Protein AF-A0A7R9PII0-F1 (afdb_monomer_lite)

Organism: Timema genevievae (NCBI:txid629358)

Foldseek 3Di:
DDDDDDPPPPDPPDPDDPVPDPDDPDPDDDAAADPDDADDPRQCRHDLSVLLVVQQVPAPDPDDLADEAEAEDLEDAQQAQDCCSDPVVPNQLSNQHHHPDDSVPGDGHHYAYEYDDLVNQCPDPCHVVVNVSRDDDPVRCVSHVVCVVRYD

Sequence (152 aa):
MEDGNHFGKIPLIRADRDSNIDLPVIGSLAFCEIPSTHRGPEFEKWGHRRLASLLKKHVTAPVDSSWNILAQCSSIGSLGPEPEAWMCGELRSSMAQRAGASIALQSLPHFKVIYPSFRNVASSIDGLLGGGCLPYSMKTHTKQPWFTKYLQ

InterPro domains:
  IPR010347 Tyrosyl-DNA phosphodiesterase I [PF06087] (34-148)
  IPR010347 Tyrosyl-DNA phosphodiesterase I [PTHR12415] (34-152)

pLDDT: mean 79.74, std 20.03, range [31.12, 97.44]

Radius of gyration: 20.1 Å; chains: 1; bounding box: 43×43×64 Å

Structure (mmCIF, N/CA/C/O backbone):
data_AF-A0A7R9PII0-F1
#
_entry.id   AF-A0A7R9PII0-F1
#
loop_
_atom_site.group_PDB
_atom_site.id
_atom_site.type_symbol
_atom_site.label_atom_id
_atom_site.label_alt_id
_atom_site.label_comp_id
_atom_site.label_asym_id
_atom_site.label_entity_id
_atom_site.label_seq_id
_atom_site.pdbx_PDB_ins_code
_atom_site.Cartn_x
_atom_site.Cartn_y
_atom_site.Cartn_z
_atom_site.occupancy
_atom_site.B_iso_or_equiv
_atom_site.auth_seq_id
_atom_site.auth_comp_id
_atom_site.auth_asym_id
_atom_site.auth_atom_id
_atom_site.pdbx_PDB_model_num
ATOM 1 N N . MET A 1 1 ? -23.010 13.955 -45.130 1.00 39.25 1 MET A N 1
ATOM 2 C CA . MET A 1 1 ? -21.603 14.052 -44.692 1.00 39.25 1 MET A CA 1
ATOM 3 C C . MET A 1 1 ? -21.646 14.554 -43.260 1.00 39.25 1 MET A C 1
ATOM 5 O O . MET A 1 1 ? -21.479 15.734 -43.005 1.00 39.25 1 MET A O 1
ATOM 9 N N . GLU A 1 2 ? -22.033 13.638 -42.384 1.00 33.25 2 GLU A N 1
ATOM 10 C CA . GLU A 1 2 ? -21.871 13.649 -40.923 1.00 33.25 2 GLU A CA 1
ATOM 11 C C . GLU A 1 2 ? -20.482 13.023 -40.668 1.00 33.25 2 GLU A C 1
ATOM 13 O O . GLU A 1 2 ? -20.046 12.210 -41.483 1.00 33.25 2 GLU A O 1
ATOM 18 N N . ASP A 1 3 ? -19.662 13.315 -39.668 1.00 35.22 3 ASP A N 1
ATOM 19 C CA . ASP A 1 3 ? -19.731 14.107 -38.444 1.00 35.22 3 ASP A CA 1
ATOM 20 C C . ASP A 1 3 ? -18.281 14.363 -37.995 1.00 35.22 3 ASP A C 1
ATOM 22 O O . ASP A 1 3 ? -17.363 13.648 -38.403 1.00 35.22 3 ASP A O 1
ATOM 26 N N . GLY A 1 4 ? -18.081 15.298 -37.063 1.00 33.81 4 GLY A N 1
ATOM 27 C CA . GLY A 1 4 ? -17.032 15.106 -36.058 1.00 33.81 4 GLY A CA 1
ATOM 28 C C . GLY A 1 4 ? -16.142 16.306 -35.777 1.00 33.81 4 GLY A C 1
ATOM 29 O O . GLY A 1 4 ? -15.047 16.409 -36.317 1.00 33.81 4 GLY A O 1
ATOM 30 N N . ASN A 1 5 ? -16.551 17.138 -34.816 1.00 36.62 5 ASN A N 1
ATOM 31 C CA . ASN A 1 5 ? -15.655 17.481 -33.710 1.00 36.62 5 ASN A CA 1
ATOM 32 C C . ASN A 1 5 ? -16.452 18.061 -32.531 1.00 36.62 5 ASN A C 1
ATOM 34 O O . ASN A 1 5 ? -16.685 19.265 -32.446 1.00 36.62 5 ASN A O 1
ATOM 38 N N . HIS A 1 6 ? -16.879 17.200 -31.609 1.00 40.19 6 HIS A N 1
ATOM 39 C CA . HIS A 1 6 ? -17.396 17.625 -30.309 1.00 40.19 6 HIS A CA 1
ATOM 40 C C . HIS A 1 6 ? -16.635 16.896 -29.202 1.00 40.19 6 HIS A C 1
ATOM 42 O O . HIS A 1 6 ? -17.180 16.074 -28.472 1.00 40.19 6 HIS A O 1
ATOM 48 N N . PHE A 1 7 ? -15.339 17.194 -29.072 1.00 40.44 7 PHE A N 1
ATOM 49 C CA . PHE A 1 7 ? -14.635 16.928 -27.821 1.00 40.44 7 PHE A CA 1
ATOM 50 C C . PHE A 1 7 ? -15.112 17.952 -26.791 1.00 40.44 7 PHE A C 1
ATOM 52 O O . PHE A 1 7 ? -14.549 19.038 -26.636 1.00 40.44 7 PHE A O 1
ATOM 59 N N . GLY A 1 8 ? -16.20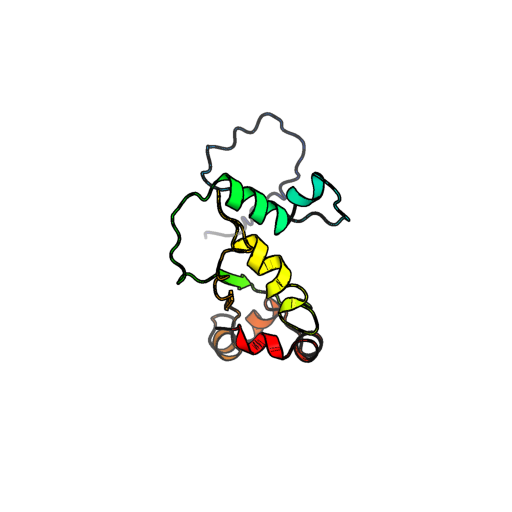9 17.602 -26.118 1.00 34.97 8 GLY A N 1
ATOM 60 C CA . GLY A 1 8 ? -16.655 18.273 -24.909 1.00 34.97 8 GLY A CA 1
ATOM 61 C C . GLY A 1 8 ? -15.503 18.303 -23.910 1.00 34.97 8 GLY A C 1
ATOM 62 O O . GLY A 1 8 ? -14.960 17.267 -23.528 1.00 34.97 8 GLY A O 1
ATOM 63 N N . LYS A 1 9 ? -15.092 19.510 -23.520 1.00 36.59 9 LYS A N 1
ATOM 64 C CA . LYS A 1 9 ? -14.132 19.724 -22.438 1.00 36.59 9 LYS A CA 1
ATOM 65 C C . LYS A 1 9 ? -14.705 19.073 -21.180 1.00 36.59 9 LYS A C 1
ATOM 67 O O . LYS A 1 9 ? -15.752 19.501 -20.704 1.00 36.59 9 LYS A O 1
ATOM 72 N N . ILE A 1 10 ? -14.027 18.060 -20.644 1.00 36.16 10 ILE A N 1
ATOM 73 C CA . ILE A 1 10 ? -14.321 17.542 -19.305 1.00 36.16 10 ILE A CA 1
ATOM 74 C C . ILE A 1 10 ? -14.100 18.715 -18.338 1.00 36.16 10 ILE A C 1
ATOM 76 O O . ILE A 1 10 ? -12.982 19.242 -18.296 1.00 36.16 10 ILE A O 1
ATOM 80 N N . PRO A 1 11 ? -15.119 19.183 -17.597 1.00 33.41 11 PRO A N 1
ATOM 81 C CA . PRO A 1 11 ? -14.918 20.251 -16.637 1.00 33.41 11 PRO A CA 1
ATOM 82 C C . PRO A 1 11 ? -14.002 19.726 -15.535 1.00 33.41 11 PRO A C 1
ATOM 84 O O . PRO A 1 11 ? -14.321 18.758 -14.844 1.00 33.41 11 PRO A O 1
ATOM 87 N N . LEU A 1 12 ? -12.849 20.368 -15.371 1.00 31.12 12 LEU A N 1
ATOM 88 C CA . LEU A 1 12 ? -12.061 20.246 -14.155 1.00 31.12 12 LEU A CA 1
ATOM 89 C C . LEU A 1 12 ? -12.960 20.766 -13.025 1.00 31.12 12 LEU A C 1
ATOM 91 O O . LEU A 1 12 ? -13.260 21.960 -13.002 1.00 31.12 12 LEU A O 1
ATOM 95 N N . ILE A 1 13 ? -13.439 19.889 -12.138 1.00 40.84 13 ILE A N 1
ATOM 96 C CA . ILE A 1 13 ? -14.221 20.310 -10.970 1.00 40.84 13 ILE A CA 1
ATOM 97 C C . ILE A 1 13 ? -13.270 21.100 -10.071 1.00 40.84 13 ILE A C 1
ATOM 99 O O . ILE A 1 13 ? -12.521 20.551 -9.263 1.00 40.84 13 ILE A O 1
ATOM 103 N N . ARG A 1 14 ? -13.260 22.416 -10.268 1.00 31.50 14 ARG A N 1
ATOM 104 C CA . ARG A 1 14 ? -12.726 23.372 -9.314 1.00 31.50 14 ARG A CA 1
ATOM 105 C C . ARG A 1 14 ? -13.708 23.346 -8.150 1.00 31.50 14 ARG A C 1
ATOM 107 O O . ARG A 1 14 ? -14.880 23.652 -8.338 1.00 31.50 14 ARG A O 1
ATOM 114 N N . ALA A 1 15 ? -13.251 22.934 -6.973 1.00 41.16 15 ALA A N 1
ATOM 115 C CA . ALA A 1 15 ? -14.023 23.077 -5.747 1.00 41.16 15 ALA A CA 1
ATOM 116 C C . ALA A 1 15 ? -14.053 24.563 -5.348 1.00 41.16 15 ALA A C 1
ATOM 118 O O . ALA A 1 15 ? -13.431 24.963 -4.366 1.00 41.16 15 ALA A O 1
ATOM 119 N N . ASP A 1 16 ? -14.719 25.392 -6.152 1.00 37.81 16 ASP A N 1
ATOM 120 C CA . ASP A 1 16 ? -15.255 26.649 -5.653 1.00 37.81 16 ASP A CA 1
ATOM 121 C C . ASP A 1 16 ? -16.462 26.316 -4.773 1.00 37.81 16 ASP A C 1
ATOM 123 O O . ASP A 1 16 ? -17.218 25.378 -5.036 1.00 37.81 16 ASP A O 1
ATOM 127 N N . ARG A 1 17 ? -16.564 27.019 -3.645 1.00 46.62 17 ARG A N 1
ATOM 128 C CA . ARG A 1 17 ? -17.587 26.794 -2.622 1.00 46.62 17 ARG A CA 1
ATOM 129 C C . ARG A 1 17 ? -18.969 27.157 -3.163 1.00 46.62 17 ARG A C 1
ATOM 131 O O . ARG A 1 17 ? -19.452 28.248 -2.888 1.00 46.62 17 ARG A O 1
ATOM 138 N N . ASP A 1 18 ? -19.633 26.217 -3.813 1.00 44.16 18 ASP A N 1
ATOM 139 C CA . ASP A 1 18 ? -21.087 26.242 -3.909 1.00 44.16 18 ASP A CA 1
ATOM 140 C C . ASP A 1 18 ? -21.658 25.420 -2.755 1.00 44.16 18 ASP A C 1
ATOM 142 O O . ASP A 1 18 ? -21.748 24.195 -2.790 1.00 44.16 18 ASP A O 1
ATOM 146 N N . SER A 1 19 ? -22.045 26.120 -1.688 1.00 51.72 19 SER A N 1
ATOM 147 C CA . SER A 1 19 ? -22.687 25.562 -0.491 1.00 51.72 19 SER A CA 1
ATOM 148 C C . SER A 1 19 ? -24.109 25.028 -0.735 1.00 51.72 19 SER A C 1
ATOM 150 O O . SER A 1 19 ? -24.822 24.776 0.229 1.00 51.72 19 SER A O 1
ATOM 152 N N . ASN A 1 20 ? -24.529 24.895 -1.997 1.00 42.00 20 ASN A N 1
ATOM 153 C CA . ASN A 1 20 ? -25.901 24.597 -2.416 1.00 42.00 20 ASN A CA 1
ATOM 154 C C . ASN A 1 20 ? -26.008 23.408 -3.386 1.00 42.00 20 ASN A C 1
ATOM 156 O O . ASN A 1 20 ? -27.033 23.237 -4.042 1.00 42.00 20 ASN A O 1
ATOM 160 N N . ILE A 1 21 ? -24.964 22.583 -3.503 1.00 51.53 21 ILE A N 1
ATOM 161 C CA . ILE A 1 21 ? -25.067 21.333 -4.258 1.00 51.53 21 ILE A CA 1
ATOM 162 C C . ILE A 1 21 ? -25.635 20.259 -3.329 1.00 51.53 21 ILE A C 1
ATOM 164 O O . ILE A 1 21 ? -24.912 19.681 -2.516 1.00 51.53 21 ILE A O 1
ATOM 168 N N . ASP A 1 22 ? -26.928 19.976 -3.485 1.00 46.34 22 ASP A N 1
ATOM 169 C CA . ASP A 1 22 ? -27.546 18.764 -2.957 1.00 46.34 22 ASP A CA 1
ATOM 170 C C . ASP A 1 22 ? -26.961 17.561 -3.704 1.00 46.34 22 ASP A C 1
ATOM 172 O O . ASP A 1 22 ? -27.406 17.176 -4.787 1.00 46.34 22 ASP A O 1
ATOM 176 N N . LEU A 1 23 ? -25.906 16.975 -3.138 1.00 53.03 23 LEU A N 1
ATOM 177 C CA . LEU A 1 23 ? -25.427 15.676 -3.586 1.00 53.03 23 LEU A CA 1
ATOM 178 C C . LEU A 1 23 ? -26.512 14.655 -3.209 1.00 53.03 23 LEU A C 1
ATOM 180 O O . LEU A 1 23 ? -26.813 14.527 -2.017 1.00 53.03 23 LEU A O 1
ATOM 184 N N . PRO A 1 24 ? -27.124 13.938 -4.175 1.00 42.97 24 PRO A N 1
ATOM 185 C CA . PRO A 1 24 ? -28.113 12.915 -3.856 1.00 42.97 24 PRO A CA 1
ATOM 186 C C . PRO A 1 24 ? -27.505 11.914 -2.871 1.00 42.97 24 PRO A C 1
ATOM 188 O O . PRO A 1 24 ? -26.286 11.739 -2.847 1.00 42.97 24 PRO A O 1
ATOM 191 N N . VAL A 1 25 ? -28.344 11.272 -2.049 1.00 45.78 25 VAL A N 1
ATOM 192 C CA . VAL A 1 25 ? -27.924 10.282 -1.045 1.00 45.78 25 VAL A CA 1
ATOM 193 C C . VAL A 1 25 ? -27.183 9.140 -1.738 1.00 45.78 25 VAL A C 1
ATOM 195 O O . VAL A 1 25 ? -27.757 8.149 -2.179 1.00 45.78 25 VAL A O 1
ATOM 198 N N . ILE A 1 26 ? -25.875 9.304 -1.856 1.00 48.44 26 ILE A N 1
ATOM 199 C CA . ILE A 1 26 ? -24.958 8.293 -2.326 1.00 48.44 26 ILE A CA 1
ATOM 200 C C . ILE A 1 26 ? -24.650 7.457 -1.085 1.00 48.44 26 ILE A C 1
ATOM 202 O O . ILE A 1 26 ? -24.060 7.953 -0.128 1.00 48.44 26 ILE A O 1
ATOM 206 N N . GLY A 1 27 ? -25.030 6.177 -1.088 1.00 59.28 27 GLY A N 1
ATOM 207 C CA . GLY A 1 27 ? -24.649 5.206 -0.049 1.00 59.28 27 GLY A CA 1
ATOM 208 C C . GLY A 1 27 ? -23.142 4.901 0.002 1.00 59.28 27 GLY A C 1
ATOM 209 O O . GLY A 1 27 ? -22.740 3.867 0.529 1.00 59.28 27 GLY A O 1
ATOM 210 N N . SER A 1 28 ? -22.307 5.772 -0.563 1.00 65.62 28 SER A N 1
ATOM 211 C CA . SER A 1 28 ? -20.859 5.629 -0.665 1.00 65.62 28 SER A CA 1
ATOM 212 C C . SER A 1 28 ? -20.177 6.558 0.328 1.00 65.62 28 SER A C 1
ATOM 214 O O . SER A 1 28 ? -20.532 7.725 0.480 1.00 65.62 28 SER A O 1
ATOM 216 N N . LEU A 1 29 ? -19.147 6.039 0.988 1.00 72.19 29 LEU A N 1
ATOM 217 C CA . LEU A 1 29 ? -18.299 6.818 1.877 1.00 72.19 29 LEU A CA 1
ATOM 218 C C . LEU A 1 29 ? -17.112 7.363 1.079 1.00 72.19 29 LEU A C 1
ATOM 220 O O . LEU A 1 29 ? -16.397 6.604 0.428 1.00 72.19 29 LEU A O 1
ATOM 224 N N . ALA A 1 30 ? -16.895 8.674 1.140 1.00 74.44 30 ALA A N 1
ATOM 225 C CA . ALA A 1 30 ? -15.771 9.326 0.480 1.00 74.44 30 ALA A CA 1
ATOM 226 C C . ALA A 1 30 ? -14.547 9.424 1.407 1.00 74.44 30 ALA A C 1
ATOM 228 O O . ALA A 1 30 ? -14.664 9.731 2.600 1.00 74.44 30 ALA A O 1
ATOM 229 N N . PHE A 1 31 ? -13.362 9.218 0.837 1.00 81.44 31 PHE A N 1
ATOM 230 C CA . PHE A 1 31 ? -12.074 9.517 1.457 1.00 81.44 31 PHE A CA 1
ATOM 231 C C . PHE A 1 31 ? -11.101 10.029 0.392 1.00 81.44 31 PHE A C 1
ATOM 233 O O . PHE A 1 31 ? -11.244 9.725 -0.791 1.00 81.44 31 PHE A O 1
ATOM 240 N N . CYS A 1 32 ? -10.123 10.827 0.807 1.00 80.00 32 CYS A N 1
ATOM 241 C CA . CYS A 1 32 ? -9.084 11.345 -0.075 1.00 80.00 32 CYS A CA 1
ATOM 242 C C . CYS A 1 32 ? -7.764 11.500 0.684 1.00 80.00 32 CYS A C 1
ATOM 244 O O . CYS A 1 32 ? -7.740 11.517 1.916 1.00 80.00 32 CYS A O 1
ATOM 246 N N . GLU A 1 33 ? -6.670 11.588 -0.062 1.00 79.94 33 GLU A N 1
ATOM 247 C CA . GLU A 1 33 ? -5.336 11.893 0.452 1.00 79.94 33 GLU A CA 1
ATOM 248 C C . GLU A 1 33 ? -5.035 13.373 0.194 1.00 79.94 33 GLU A C 1
ATOM 250 O O . GLU A 1 33 ? -5.227 13.858 -0.922 1.00 79.94 33 GLU A O 1
ATOM 255 N N . ILE A 1 34 ? -4.549 14.087 1.213 1.00 76.69 34 ILE A N 1
ATOM 256 C CA . ILE A 1 34 ? -4.051 15.462 1.081 1.00 76.69 34 ILE A CA 1
ATOM 257 C C . ILE A 1 34 ? -2.594 15.495 1.550 1.00 76.69 34 ILE A C 1
ATOM 259 O O . ILE A 1 34 ? -2.336 15.079 2.685 1.00 76.69 34 ILE A O 1
ATOM 263 N N . PRO A 1 35 ? -1.650 16.007 0.733 1.00 75.38 35 PRO A N 1
ATOM 264 C CA . PRO A 1 35 ? -0.248 16.103 1.121 1.00 75.38 35 PRO A CA 1
ATOM 265 C C . PRO A 1 35 ? -0.057 17.044 2.317 1.00 75.38 35 PRO A C 1
ATOM 267 O O . PRO A 1 35 ? -0.087 18.263 2.164 1.00 75.38 35 PRO A O 1
ATOM 270 N N . SER A 1 36 ? 0.155 16.484 3.506 1.00 74.94 36 SER A N 1
ATOM 271 C CA . SER A 1 36 ? 0.677 17.181 4.687 1.00 74.94 36 SER A CA 1
ATOM 272 C C . SER A 1 36 ? 0.946 16.188 5.827 1.00 74.94 36 SER A C 1
ATOM 274 O O . SER A 1 36 ? 0.620 15.003 5.742 1.00 74.94 36 SER A O 1
ATOM 276 N N . THR A 1 37 ? 1.558 16.669 6.911 1.00 82.12 37 THR A N 1
ATOM 277 C CA . THR A 1 37 ? 1.717 15.897 8.150 1.00 82.12 37 THR A CA 1
ATOM 278 C C . THR A 1 37 ? 0.500 16.113 9.040 1.00 82.12 37 THR A C 1
ATOM 280 O O . THR A 1 37 ? 0.409 17.114 9.753 1.00 82.12 37 THR A O 1
ATOM 283 N N . HIS A 1 38 ? -0.427 15.161 9.024 1.00 84.19 38 HIS A N 1
ATOM 284 C CA . HIS A 1 38 ? -1.625 15.197 9.865 1.00 84.19 38 HIS A CA 1
ATOM 285 C C . HIS A 1 38 ? -1.318 14.686 11.275 1.00 84.19 38 HIS A C 1
ATOM 287 O O . HIS A 1 38 ? -0.634 13.676 11.440 1.00 84.19 38 HIS A O 1
ATOM 293 N N . ARG A 1 39 ? -1.808 15.376 12.311 1.00 82.75 39 ARG A N 1
ATOM 294 C CA . ARG A 1 39 ? -1.611 15.001 13.723 1.00 82.75 39 ARG A CA 1
ATOM 295 C C . ARG A 1 39 ? -2.920 15.086 14.497 1.00 82.75 39 ARG A C 1
ATOM 297 O O . ARG A 1 39 ? -3.801 15.874 14.156 1.00 82.75 39 ARG A O 1
ATOM 304 N N . GLY A 1 40 ? -3.018 14.305 15.571 1.00 85.19 40 GLY A N 1
ATOM 305 C CA . GLY A 1 40 ? -4.187 14.315 16.448 1.00 85.19 40 GLY A CA 1
ATOM 306 C C . GLY A 1 40 ? -5.475 13.965 15.685 1.00 85.19 40 GLY A C 1
ATOM 307 O O . GLY A 1 40 ? -5.443 13.060 14.851 1.00 85.19 40 GLY A O 1
ATOM 308 N N . PRO A 1 41 ? -6.592 14.675 15.919 1.00 81.06 41 PRO A N 1
ATOM 309 C CA . PRO A 1 41 ? -7.874 14.396 15.264 1.00 81.06 41 PRO A CA 1
ATOM 310 C C . PRO A 1 41 ? -7.845 14.483 13.729 1.00 81.06 41 PRO A C 1
ATOM 312 O O . PRO A 1 41 ? -8.640 13.822 13.064 1.00 81.06 41 PRO A O 1
ATOM 315 N N . GLU A 1 42 ? -6.924 15.260 13.146 1.00 82.75 42 GLU A N 1
ATOM 316 C CA . GLU A 1 42 ? -6.788 15.370 11.685 1.00 82.75 42 GLU A CA 1
ATOM 317 C C . GLU A 1 42 ? -6.264 14.079 11.047 1.00 82.75 42 GLU A C 1
ATOM 319 O O . GLU A 1 42 ? -6.482 13.843 9.861 1.00 82.75 42 GLU A O 1
ATOM 324 N N . PHE A 1 43 ? -5.599 13.219 11.824 1.00 81.94 43 PHE A N 1
ATOM 325 C CA . PHE A 1 43 ? -5.015 11.976 11.325 1.00 81.94 43 PHE A CA 1
ATOM 326 C C . PHE A 1 43 ? -6.072 11.010 10.770 1.00 81.94 43 PHE A C 1
ATOM 328 O O . PHE A 1 43 ? -5.797 10.268 9.835 1.00 81.94 43 PHE A O 1
ATOM 335 N N . GLU A 1 44 ? -7.302 11.051 1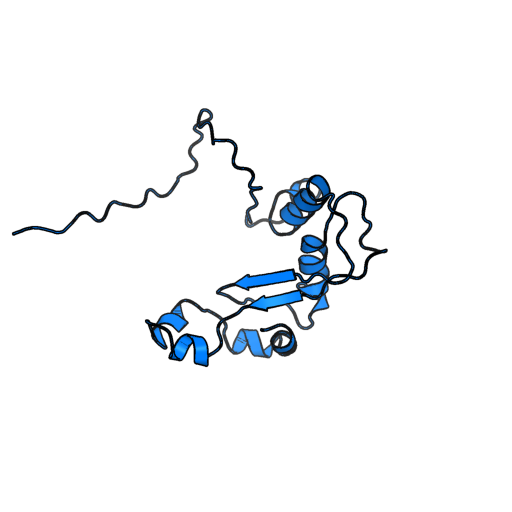1.288 1.00 85.62 44 GLU A N 1
ATOM 336 C CA . GLU A 1 44 ? -8.416 10.219 10.814 1.00 85.62 44 GLU A CA 1
ATOM 337 C C . GLU A 1 44 ? -9.209 10.843 9.656 1.00 85.62 44 GLU A C 1
ATOM 339 O O . GLU A 1 44 ? -10.213 10.279 9.218 1.00 85.62 44 GLU A O 1
ATOM 344 N N . LYS A 1 45 ? -8.816 12.019 9.158 1.00 87.12 45 LYS A N 1
ATOM 345 C CA . LYS A 1 45 ? -9.558 12.699 8.087 1.00 87.12 45 LYS A CA 1
ATOM 346 C C . LYS A 1 45 ? -9.102 12.312 6.690 1.00 87.12 45 LYS A C 1
ATOM 348 O O . LYS A 1 45 ? -9.892 12.439 5.756 1.00 87.12 45 LYS A O 1
ATOM 353 N N . TRP A 1 46 ? -7.891 11.775 6.559 1.00 87.56 46 TRP A N 1
ATOM 354 C CA . TRP A 1 46 ? -7.268 11.533 5.262 1.00 87.56 46 TRP A CA 1
ATOM 355 C C . TRP A 1 46 ? -6.794 10.091 5.100 1.00 87.56 46 TRP A C 1
ATOM 357 O O . TRP A 1 46 ? -6.540 9.366 6.068 1.00 87.56 46 TRP A O 1
ATOM 367 N N . GLY A 1 47 ? -6.722 9.669 3.845 1.00 90.12 47 GLY A N 1
ATOM 368 C CA . GLY A 1 47 ? -6.073 8.435 3.449 1.00 90.12 47 GLY A CA 1
ATOM 369 C C . GLY A 1 47 ? -6.641 7.152 4.027 1.00 90.12 47 GLY A C 1
ATOM 370 O O . GLY A 1 47 ? -7.831 7.028 4.329 1.00 90.12 47 GLY A O 1
ATOM 371 N N . HIS A 1 48 ? -5.761 6.169 4.208 1.00 91.88 48 HIS A N 1
ATOM 372 C CA . HIS A 1 48 ? -6.147 4.870 4.763 1.00 91.88 48 HIS A CA 1
ATOM 373 C C . HIS A 1 48 ? -6.635 4.956 6.222 1.00 91.88 48 HIS A C 1
ATOM 375 O O . HIS A 1 48 ? -7.387 4.095 6.679 1.00 91.88 48 HIS A O 1
ATOM 381 N N . ARG A 1 49 ? -6.263 6.008 6.960 1.00 91.62 49 ARG A N 1
ATOM 382 C CA . ARG A 1 49 ? -6.735 6.251 8.332 1.00 91.62 49 ARG A CA 1
ATOM 383 C C . ARG A 1 49 ? -8.175 6.752 8.357 1.00 91.62 49 ARG A C 1
ATOM 385 O O . ARG A 1 49 ? -8.956 6.321 9.205 1.00 91.62 49 ARG A O 1
ATOM 392 N N . ARG A 1 50 ? -8.568 7.562 7.372 1.00 91.62 50 ARG A N 1
ATOM 393 C CA . ARG A 1 50 ? -9.980 7.884 7.143 1.00 91.62 50 ARG A CA 1
ATOM 394 C C . ARG A 1 50 ? -10.799 6.648 6.833 1.00 91.62 50 ARG A C 1
ATOM 396 O O . ARG A 1 50 ? -11.857 6.466 7.432 1.00 91.62 50 ARG A O 1
ATOM 403 N N . LEU A 1 51 ? -10.292 5.788 5.950 1.00 91.19 51 LEU A N 1
ATOM 404 C CA . LEU A 1 51 ? -10.929 4.508 5.649 1.00 91.19 51 LEU A CA 1
ATOM 405 C C . LEU A 1 51 ? -11.130 3.679 6.927 1.00 91.19 51 LEU A C 1
ATOM 407 O O . LEU A 1 51 ? -12.241 3.232 7.189 1.00 91.19 51 LEU A O 1
ATOM 411 N N . ALA A 1 52 ? -10.101 3.555 7.768 1.00 91.25 52 ALA A N 1
ATOM 412 C CA . ALA A 1 52 ? -10.189 2.859 9.053 1.00 91.25 52 ALA A CA 1
ATOM 413 C C . ALA A 1 52 ? -11.305 3.412 9.962 1.00 91.25 52 ALA A C 1
ATOM 415 O O . ALA A 1 52 ? -12.115 2.646 10.485 1.00 91.25 52 ALA A O 1
ATOM 416 N N . SER A 1 53 ? -11.372 4.738 10.125 1.00 91.12 53 SER A N 1
ATOM 417 C CA . SER A 1 53 ? -12.390 5.411 10.949 1.00 91.12 53 SER A CA 1
ATOM 418 C C . SER A 1 53 ? -13.808 5.169 10.408 1.00 91.12 53 SER A C 1
ATOM 420 O O . SER A 1 53 ? -14.729 4.832 11.156 1.00 91.12 53 SER A O 1
ATOM 422 N N . LEU A 1 54 ? -13.975 5.240 9.084 1.00 90.56 54 LEU A N 1
ATOM 423 C CA . LEU A 1 54 ? -15.238 4.964 8.399 1.00 90.56 54 LEU A CA 1
ATOM 424 C C . LEU A 1 54 ? -15.690 3.509 8.569 1.00 90.56 54 LEU A C 1
ATOM 426 O O . LEU A 1 54 ? -16.839 3.265 8.938 1.00 90.56 54 LEU A O 1
ATOM 430 N N . LEU A 1 55 ? -14.790 2.546 8.358 1.00 89.19 55 LEU A N 1
ATOM 431 C CA . LEU A 1 55 ? -15.089 1.124 8.527 1.00 89.19 55 LEU A CA 1
ATOM 432 C C . LEU A 1 55 ? -15.472 0.807 9.976 1.00 89.19 55 LEU A C 1
ATOM 434 O O . LEU A 1 55 ? -16.474 0.139 10.223 1.00 89.19 55 LEU A O 1
ATOM 438 N N . LYS A 1 56 ? -14.745 1.366 10.950 1.00 89.06 56 LYS A N 1
ATOM 439 C CA . LYS A 1 56 ? -15.061 1.215 12.376 1.00 89.06 56 LYS A CA 1
ATOM 440 C C . LYS A 1 56 ? -16.439 1.771 12.743 1.00 89.06 56 LYS A C 1
ATOM 442 O O . LYS A 1 56 ? -17.076 1.253 13.654 1.00 89.06 56 LYS A O 1
ATOM 447 N N . LYS A 1 57 ? -16.898 2.820 12.058 1.00 89.88 57 LYS A N 1
ATOM 448 C CA . LYS A 1 57 ? -18.197 3.449 12.323 1.00 89.88 57 LYS A CA 1
ATOM 449 C C . LYS A 1 57 ? -19.364 2.725 11.647 1.00 89.88 57 LYS A C 1
ATOM 451 O O . LYS A 1 57 ? -20.442 2.665 12.230 1.00 89.88 57 LYS A O 1
ATOM 456 N N . HIS A 1 58 ? -19.168 2.218 10.431 1.00 87.62 58 HIS A N 1
ATOM 457 C CA . HIS A 1 58 ? -20.271 1.773 9.572 1.00 87.62 58 HIS A CA 1
ATOM 458 C C . HIS A 1 58 ? -20.327 0.260 9.330 1.00 87.62 58 HIS A C 1
ATOM 460 O O . HIS A 1 58 ? -21.386 -0.247 8.970 1.00 87.62 58 HIS A O 1
ATOM 466 N N . VAL A 1 59 ? -19.235 -0.481 9.539 1.00 85.44 59 VAL A N 1
ATOM 467 C CA . VAL A 1 59 ? -19.202 -1.933 9.309 1.00 85.44 59 VAL A CA 1
ATOM 468 C C . VAL A 1 59 ? -19.462 -2.667 10.619 1.00 85.44 59 VAL A C 1
ATOM 470 O O . VAL A 1 59 ? -18.573 -2.795 11.456 1.00 85.44 59 VAL A O 1
ATOM 473 N N . THR A 1 60 ? -20.687 -3.159 10.792 1.00 81.12 60 THR A N 1
ATOM 474 C CA . THR A 1 60 ? -21.133 -3.945 11.960 1.00 81.12 60 THR A CA 1
ATOM 475 C C . THR A 1 60 ? -21.297 -5.435 11.660 1.00 81.12 60 THR A C 1
ATOM 477 O O . THR A 1 60 ? -21.630 -6.208 12.556 1.00 81.12 60 THR A O 1
ATOM 480 N N . ALA A 1 61 ? -21.083 -5.846 10.407 1.00 70.94 61 ALA A N 1
ATOM 481 C CA . ALA A 1 61 ? -21.310 -7.217 9.976 1.00 70.94 61 ALA A CA 1
ATOM 482 C C . ALA A 1 61 ? -20.387 -8.204 10.722 1.00 70.94 61 ALA A C 1
ATOM 484 O O . ALA A 1 61 ? -19.193 -7.920 10.882 1.00 70.94 61 ALA A O 1
ATOM 485 N N . PRO A 1 62 ? -20.905 -9.370 11.153 1.00 64.19 62 PRO A N 1
ATOM 486 C CA . PRO A 1 62 ? -20.073 -10.452 11.652 1.00 64.19 62 PRO A CA 1
ATOM 487 C C . PRO A 1 62 ? -19.269 -11.001 10.475 1.00 64.19 62 PRO A C 1
ATOM 489 O O . PRO A 1 62 ? -19.808 -11.662 9.592 1.00 64.19 62 PRO A O 1
ATOM 492 N N . VAL A 1 63 ? -17.982 -10.672 10.430 1.00 64.38 63 VAL A N 1
ATOM 493 C CA . VAL A 1 63 ? -17.079 -11.219 9.421 1.00 64.38 63 VAL A CA 1
ATOM 494 C C . VAL A 1 63 ? -16.440 -12.467 10.009 1.00 64.38 63 VAL A C 1
ATOM 496 O O . VAL A 1 63 ? -15.853 -12.406 11.093 1.00 64.38 63 VAL A O 1
ATOM 499 N N . ASP A 1 64 ? -16.581 -13.592 9.313 1.00 67.62 64 ASP A N 1
ATOM 500 C CA . ASP A 1 64 ? -15.826 -14.798 9.630 1.00 67.62 64 ASP A CA 1
ATOM 501 C C . ASP A 1 64 ? -14.312 -14.531 9.535 1.00 67.62 64 ASP A C 1
ATOM 503 O O . ASP A 1 64 ? -13.856 -13.513 9.013 1.00 67.62 64 ASP A O 1
ATOM 507 N N . SER A 1 65 ? -13.490 -15.432 10.060 1.00 63.75 65 SER A N 1
ATOM 508 C CA . SER A 1 65 ? -12.031 -15.289 10.014 1.00 63.75 65 SER A CA 1
ATOM 509 C C . SER A 1 65 ? -11.417 -15.562 8.629 1.00 63.75 65 SER A C 1
ATOM 511 O O . SER A 1 65 ? -10.194 -15.555 8.513 1.00 63.75 65 SER A O 1
ATOM 513 N N . SER A 1 66 ? -12.215 -15.803 7.581 1.00 73.88 66 SER A N 1
ATOM 514 C CA . SER A 1 66 ? -11.763 -16.365 6.296 1.00 73.88 66 SER A CA 1
ATOM 515 C C . SER A 1 66 ? -11.707 -15.375 5.124 1.00 73.88 66 SER A C 1
ATOM 517 O O . SER A 1 66 ? -11.266 -15.725 4.025 1.00 73.88 66 SER A O 1
ATOM 519 N N . TRP A 1 67 ? -12.125 -14.129 5.333 1.00 84.50 67 TRP A N 1
ATOM 520 C CA . TRP A 1 67 ? -12.113 -13.111 4.286 1.00 84.50 67 TRP A CA 1
ATOM 521 C C . TRP A 1 67 ? -10.705 -12.580 3.969 1.00 84.50 67 TRP A C 1
ATOM 523 O O . TRP A 1 67 ? -9.756 -12.704 4.744 1.00 84.50 67 TRP A O 1
ATOM 533 N N . ASN A 1 68 ? -10.574 -11.955 2.798 1.00 88.31 68 ASN A N 1
ATOM 534 C CA . ASN A 1 68 ? -9.318 -11.399 2.302 1.00 88.31 68 ASN A CA 1
ATOM 535 C C . ASN A 1 68 ? -9.497 -9.924 1.940 1.00 88.31 68 ASN A C 1
ATOM 537 O O . ASN A 1 68 ? -10.549 -9.523 1.443 1.00 88.31 68 ASN A O 1
ATOM 541 N N . ILE A 1 69 ? -8.439 -9.139 2.110 1.00 91.38 69 ILE A N 1
ATOM 542 C CA . ILE A 1 69 ? -8.334 -7.804 1.527 1.00 91.38 69 ILE A CA 1
ATOM 543 C C . ILE A 1 69 ? -7.764 -7.951 0.120 1.00 91.38 69 ILE A C 1
ATOM 545 O O . ILE A 1 69 ? -6.705 -8.552 -0.062 1.00 91.38 69 ILE A O 1
ATOM 549 N N . LEU A 1 70 ? -8.453 -7.375 -0.861 1.00 94.12 70 LEU A N 1
ATOM 550 C CA . LEU A 1 70 ? -8.028 -7.351 -2.254 1.00 94.12 70 LEU A CA 1
ATOM 551 C C . LEU A 1 70 ? -7.774 -5.907 -2.683 1.00 94.12 70 LEU A C 1
ATOM 553 O O . LEU A 1 70 ? -8.709 -5.121 -2.817 1.00 94.12 70 LEU A O 1
ATOM 557 N N . ALA A 1 71 ? -6.510 -5.557 -2.890 1.00 94.50 71 ALA A N 1
ATOM 558 C CA . ALA A 1 71 ? -6.119 -4.262 -3.425 1.00 94.50 71 ALA A CA 1
ATOM 559 C C . ALA A 1 71 ? -5.869 -4.389 -4.929 1.00 94.50 71 ALA A C 1
ATOM 561 O O . ALA A 1 71 ? -5.021 -5.167 -5.356 1.00 94.50 71 ALA A O 1
ATOM 562 N N . GLN A 1 72 ? -6.587 -3.618 -5.738 1.00 95.69 72 GLN A N 1
ATOM 563 C CA . GLN A 1 72 ? -6.280 -3.467 -7.155 1.00 95.69 72 GLN A CA 1
ATOM 564 C C . GLN A 1 72 ? -5.653 -2.095 -7.364 1.00 95.69 72 GLN A C 1
ATOM 566 O O . GLN A 1 72 ? -6.174 -1.083 -6.897 1.00 95.69 72 GLN A O 1
ATOM 571 N N . CYS A 1 73 ? -4.519 -2.066 -8.049 1.00 94.56 73 CYS A N 1
ATOM 572 C CA . CYS A 1 73 ? -3.843 -0.826 -8.391 1.00 94.56 73 CYS A CA 1
ATOM 573 C C . CYS A 1 73 ? -3.174 -0.925 -9.764 1.00 94.56 73 CYS A C 1
ATOM 575 O O . CYS A 1 73 ? -2.916 -2.008 -10.287 1.00 94.56 73 CYS A O 1
ATOM 577 N N . SER A 1 74 ? -2.911 0.234 -10.361 1.00 94.12 74 SER A N 1
ATOM 578 C CA . SER A 1 74 ? -2.171 0.379 -11.619 1.00 94.12 74 SER A CA 1
ATOM 579 C C . SER A 1 74 ? -0.738 0.870 -11.401 1.00 94.12 74 SER A C 1
ATOM 581 O O . SER A 1 74 ? 0.046 0.910 -12.335 1.00 94.12 74 SER A O 1
ATOM 583 N N . SER A 1 75 ? -0.358 1.220 -10.172 1.00 94.69 75 SER A N 1
ATOM 584 C CA . SER A 1 75 ? 0.967 1.738 -9.829 1.00 94.69 75 SER A CA 1
ATOM 585 C C . SER A 1 75 ? 1.433 1.153 -8.505 1.00 94.69 75 SER A C 1
ATOM 587 O O . SER A 1 75 ? 0.628 1.004 -7.582 1.00 94.69 75 SER A O 1
ATOM 589 N N . ILE A 1 76 ? 2.728 0.853 -8.406 1.00 96.25 76 ILE A N 1
ATOM 590 C CA . ILE A 1 76 ? 3.353 0.336 -7.187 1.00 96.25 76 ILE A CA 1
ATOM 591 C C . ILE A 1 76 ? 4.533 1.226 -6.790 1.00 96.25 76 ILE A C 1
ATOM 593 O O . ILE A 1 76 ? 5.531 1.344 -7.508 1.00 96.25 76 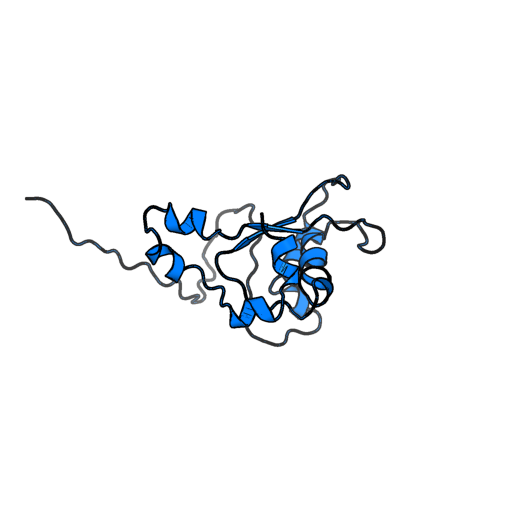ILE A O 1
ATOM 597 N N . GLY A 1 77 ? 4.419 1.828 -5.606 1.00 95.00 77 GLY A N 1
ATOM 598 C CA . GLY A 1 77 ? 5.475 2.613 -4.971 1.00 95.00 77 GLY A CA 1
ATOM 599 C C . GLY A 1 77 ? 6.422 1.780 -4.102 1.00 95.00 77 GLY A C 1
ATOM 600 O O . GLY A 1 77 ? 6.352 0.550 -4.060 1.00 95.00 77 GLY A O 1
ATOM 601 N N . SER A 1 78 ? 7.308 2.479 -3.388 1.00 95.88 78 SER A N 1
ATOM 602 C CA . SER A 1 78 ? 8.173 1.866 -2.372 1.00 95.88 78 SER A CA 1
ATOM 603 C C . SER A 1 78 ? 7.360 1.585 -1.105 1.00 95.88 78 SER A C 1
ATOM 605 O O . SER A 1 78 ? 6.851 2.520 -0.497 1.00 95.88 78 SER A O 1
ATOM 607 N N . LEU A 1 79 ? 7.255 0.318 -0.710 1.00 96.06 79 LEU A N 1
ATOM 608 C CA . LEU A 1 79 ? 6.440 -0.149 0.421 1.00 96.06 79 LEU A CA 1
ATOM 609 C C . LEU A 1 79 ? 7.262 -0.446 1.685 1.00 96.06 79 LEU A C 1
ATOM 611 O O . LEU A 1 79 ? 6.691 -0.731 2.733 1.00 96.06 79 LEU A O 1
ATOM 615 N N . GLY A 1 80 ? 8.590 -0.384 1.579 1.00 95.12 80 GLY A N 1
ATOM 616 C CA . GLY A 1 80 ? 9.523 -0.689 2.660 1.00 95.12 80 GLY A CA 1
ATOM 617 C C . GLY A 1 80 ? 10.261 -2.023 2.477 1.00 95.12 80 GLY A C 1
ATOM 618 O O . GLY A 1 80 ? 9.958 -2.793 1.559 1.00 95.12 80 GLY A O 1
ATOM 619 N N . PRO A 1 81 ? 11.264 -2.287 3.332 1.00 94.81 81 PRO A N 1
ATOM 620 C CA . PRO A 1 81 ? 12.141 -3.453 3.209 1.00 94.81 81 PRO A CA 1
ATOM 621 C C . PRO A 1 81 ? 11.441 -4.782 3.531 1.00 94.81 81 PRO A C 1
ATOM 623 O O . PRO A 1 81 ? 11.869 -5.825 3.044 1.00 94.81 81 PRO A O 1
ATOM 626 N N . GLU A 1 82 ? 10.348 -4.747 4.297 1.00 96.50 82 GLU A N 1
ATOM 627 C CA . GLU A 1 82 ? 9.564 -5.913 4.715 1.00 96.50 82 GLU A CA 1
ATOM 628 C C . GLU A 1 82 ? 8.052 -5.611 4.672 1.00 96.50 82 GLU A C 1
ATOM 630 O O . GLU A 1 82 ? 7.671 -4.436 4.730 1.00 96.50 82 GLU A O 1
ATOM 635 N N . PRO A 1 83 ? 7.175 -6.630 4.563 1.00 95.00 83 PRO A N 1
ATOM 636 C CA . PRO A 1 83 ? 5.728 -6.422 4.462 1.00 95.00 83 PRO A CA 1
ATOM 637 C C . PRO A 1 83 ? 5.146 -5.602 5.618 1.00 95.00 83 PRO A C 1
ATOM 639 O O . PRO A 1 83 ? 4.258 -4.768 5.422 1.00 95.00 83 PRO A O 1
ATOM 642 N N . GLU A 1 84 ? 5.646 -5.835 6.827 1.00 95.25 84 GLU A N 1
ATOM 643 C CA . GLU A 1 84 ? 5.189 -5.237 8.078 1.00 95.25 84 GLU A CA 1
ATOM 644 C C . GLU A 1 84 ? 5.540 -3.750 8.190 1.00 95.25 84 GLU A C 1
ATOM 646 O O . GLU A 1 84 ? 4.874 -3.044 8.943 1.00 95.25 84 GLU A O 1
ATOM 651 N N . ALA A 1 85 ? 6.503 -3.255 7.402 1.00 94.50 85 ALA A N 1
ATOM 652 C CA . ALA A 1 85 ? 6.957 -1.865 7.456 1.00 94.50 85 ALA A CA 1
ATOM 653 C C . ALA A 1 85 ? 5.834 -0.857 7.180 1.00 94.50 85 ALA A C 1
ATOM 655 O O . ALA A 1 85 ? 5.833 0.230 7.749 1.00 94.50 85 ALA A O 1
ATOM 656 N N . TRP A 1 86 ? 4.882 -1.208 6.309 1.00 94.88 86 TRP A N 1
ATOM 657 C CA . TRP A 1 86 ? 3.747 -0.336 6.002 1.00 94.88 86 TRP A CA 1
ATOM 658 C C . TRP A 1 86 ? 2.518 -1.107 5.510 1.00 94.88 86 TRP A C 1
ATOM 660 O O . TRP A 1 86 ? 1.428 -0.974 6.069 1.00 94.88 86 TRP A O 1
ATOM 670 N N . MET A 1 87 ? 2.678 -1.964 4.496 1.00 94.94 87 MET A N 1
ATOM 671 C CA . MET A 1 87 ? 1.549 -2.633 3.836 1.00 94.94 87 MET A CA 1
ATOM 672 C C . MET A 1 87 ? 0.772 -3.557 4.791 1.00 94.94 87 MET A C 1
ATOM 674 O O . MET A 1 87 ? -0.439 -3.416 4.957 1.00 94.94 87 MET A O 1
ATOM 678 N N . CYS A 1 88 ? 1.457 -4.491 5.449 1.00 92.88 88 CYS A N 1
ATOM 679 C CA . CYS A 1 88 ? 0.844 -5.442 6.377 1.00 92.88 88 CYS A CA 1
ATOM 680 C C . CYS A 1 88 ? 0.713 -4.897 7.806 1.00 92.88 88 CYS A C 1
ATOM 682 O O . CYS A 1 88 ? -0.160 -5.372 8.539 1.00 92.88 88 CYS A O 1
ATOM 684 N N . GLY A 1 89 ? 1.556 -3.936 8.197 1.00 91.12 89 GLY A N 1
ATOM 685 C CA . GLY A 1 89 ? 1.544 -3.330 9.532 1.00 91.12 89 GLY A CA 1
ATOM 686 C C . GLY A 1 89 ? 0.464 -2.261 9.693 1.00 91.12 89 GLY A C 1
ATOM 687 O O . GLY A 1 89 ? -0.307 -2.287 10.655 1.00 91.12 89 GLY A O 1
ATOM 688 N N . GLU A 1 90 ? 0.344 -1.356 8.721 1.00 93.00 90 GLU A N 1
ATOM 689 C CA . GLU A 1 90 ? -0.541 -0.193 8.816 1.00 93.00 90 GLU A CA 1
ATOM 690 C C . GLU A 1 90 ? -1.755 -0.286 7.895 1.00 93.00 90 GLU A C 1
ATOM 692 O O . GLU A 1 90 ? -2.897 -0.175 8.358 1.00 93.00 90 GLU A O 1
ATOM 697 N N . LEU A 1 91 ? -1.528 -0.491 6.595 1.00 93.81 91 LEU A N 1
ATOM 698 C CA . LEU A 1 91 ? -2.593 -0.450 5.593 1.00 93.81 91 LEU A CA 1
ATOM 699 C C . LEU A 1 91 ? -3.588 -1.600 5.793 1.00 93.81 91 LEU A C 1
ATOM 701 O O . LEU A 1 91 ? -4.790 -1.359 5.908 1.00 93.81 91 LEU A O 1
ATOM 705 N N . ARG A 1 92 ? -3.093 -2.836 5.937 1.00 92.69 92 ARG A N 1
ATOM 706 C CA . ARG A 1 92 ? -3.913 -4.020 6.243 1.00 92.69 92 ARG A CA 1
ATOM 707 C C . ARG A 1 92 ? -4.739 -3.828 7.513 1.00 92.69 92 ARG A C 1
ATOM 709 O O . ARG A 1 92 ? -5.941 -4.072 7.504 1.00 92.69 92 ARG A O 1
ATOM 716 N N . SER A 1 93 ? -4.115 -3.346 8.585 1.00 90.88 93 SER A N 1
ATOM 717 C CA . SER A 1 93 ? -4.788 -3.077 9.863 1.00 90.88 93 SER A CA 1
ATOM 718 C C . SER A 1 93 ? -5.893 -2.028 9.719 1.00 90.88 93 SER A C 1
ATOM 720 O O . SER A 1 93 ? -6.949 -2.135 10.340 1.00 90.88 93 SER A O 1
ATOM 722 N N . SER A 1 94 ? -5.673 -1.026 8.868 1.00 91.81 94 SER A N 1
ATOM 723 C CA . SER A 1 94 ? -6.652 0.024 8.579 1.00 91.81 94 SER A CA 1
ATOM 724 C C . SER A 1 94 ? -7.849 -0.510 7.792 1.00 91.81 94 SER A C 1
ATOM 726 O O . SER A 1 94 ? -8.991 -0.214 8.129 1.00 91.81 94 SER A O 1
ATOM 728 N N . MET A 1 95 ? -7.598 -1.350 6.789 1.00 90.94 95 MET A N 1
ATOM 729 C CA . MET A 1 95 ? -8.634 -1.996 5.978 1.00 90.94 95 MET A CA 1
ATOM 730 C C . MET A 1 95 ? -9.396 -3.099 6.726 1.00 90.94 95 MET A C 1
ATOM 732 O O . MET A 1 95 ? -10.509 -3.437 6.343 1.00 90.94 95 MET A O 1
ATOM 736 N N . ALA A 1 96 ? -8.825 -3.643 7.804 1.00 89.00 96 ALA A N 1
ATOM 737 C CA . ALA A 1 96 ? -9.455 -4.663 8.641 1.00 89.00 96 ALA A CA 1
ATOM 738 C C . ALA A 1 96 ? -10.344 -4.098 9.770 1.00 89.00 96 ALA A C 1
ATOM 740 O O . ALA A 1 96 ? -10.905 -4.881 10.541 1.00 89.00 96 ALA A O 1
ATOM 741 N N . GLN A 1 97 ? -10.468 -2.768 9.899 1.00 88.06 97 GLN A N 1
ATOM 742 C CA . GLN A 1 97 ? -11.304 -2.149 10.934 1.00 88.06 97 GLN A CA 1
ATOM 743 C C . GLN A 1 97 ? -12.782 -2.524 10.795 1.00 88.06 97 GLN A C 1
ATOM 745 O O . GLN A 1 97 ? -13.305 -2.646 9.692 1.00 88.06 97 GLN A O 1
ATOM 750 N N . ARG A 1 98 ? -13.469 -2.636 11.936 1.00 85.88 98 ARG A N 1
ATOM 751 C CA . ARG A 1 98 ? -14.928 -2.789 12.023 1.00 85.88 98 ARG A CA 1
ATOM 752 C C . ARG A 1 98 ? -15.444 -2.342 13.392 1.00 85.88 98 ARG A C 1
ATOM 754 O O . ARG A 1 98 ? -14.666 -2.217 14.342 1.00 85.88 98 ARG A O 1
ATOM 761 N N . ALA A 1 99 ? -16.744 -2.101 13.499 1.00 84.12 99 ALA A N 1
ATOM 762 C CA . ALA A 1 99 ? -17.387 -1.677 14.736 1.00 84.12 99 ALA A CA 1
ATOM 763 C C . ALA A 1 99 ? -17.262 -2.743 15.837 1.00 84.12 99 ALA A C 1
ATOM 765 O O . ALA A 1 99 ? -17.404 -3.937 15.586 1.00 84.12 99 ALA A O 1
ATOM 766 N N . GLY A 1 100 ? -16.990 -2.304 17.069 1.00 75.75 100 GLY A N 1
ATOM 767 C CA . GLY A 1 100 ? -16.976 -3.167 18.259 1.00 75.75 100 GLY A CA 1
ATOM 768 C C . GLY A 1 100 ? -15.822 -4.172 18.352 1.00 75.75 100 GLY A C 1
ATOM 769 O O . GLY A 1 100 ? -15.746 -4.906 19.332 1.00 75.75 100 GLY A O 1
ATOM 770 N N . ALA A 1 101 ? -14.908 -4.206 17.382 1.00 71.88 101 ALA A N 1
ATOM 771 C CA . ALA A 1 101 ? -13.870 -5.223 17.324 1.00 71.88 101 ALA A CA 1
ATOM 772 C C . ALA A 1 101 ? -12.477 -4.621 17.599 1.00 71.88 101 ALA A C 1
ATOM 774 O O . ALA A 1 101 ? -12.048 -3.675 16.941 1.00 71.88 101 ALA A O 1
ATOM 775 N N . SER A 1 102 ? -11.747 -5.184 18.569 1.00 67.56 102 SER A N 1
ATOM 776 C CA . SER A 1 102 ? -10.355 -4.801 18.861 1.00 67.56 102 SER A CA 1
ATOM 777 C C . SER A 1 102 ? -9.389 -5.545 17.940 1.00 67.56 102 SER A C 1
ATOM 779 O O . SER A 1 102 ? -9.471 -6.770 17.857 1.00 67.56 102 SER A O 1
ATOM 781 N N . ILE A 1 103 ? -8.476 -4.834 17.266 1.00 65.44 103 ILE A N 1
ATOM 782 C CA . ILE A 1 103 ? -7.479 -5.431 16.350 1.00 65.44 103 ILE A CA 1
ATOM 783 C C . ILE A 1 103 ? -6.635 -6.491 17.069 1.00 65.44 103 ILE A C 1
ATOM 785 O O . ILE A 1 103 ? -6.338 -7.530 16.494 1.00 65.44 103 ILE A O 1
ATOM 789 N N . ALA A 1 104 ? -6.294 -6.256 18.341 1.00 63.09 104 ALA A N 1
ATOM 790 C CA . ALA A 1 104 ? -5.434 -7.142 19.129 1.00 63.09 104 ALA A CA 1
ATOM 791 C C . ALA A 1 104 ? -6.036 -8.539 19.372 1.00 63.09 104 ALA A C 1
ATOM 793 O O . ALA A 1 104 ? -5.307 -9.467 19.704 1.00 63.09 104 ALA A O 1
ATOM 794 N N . LEU A 1 105 ? -7.354 -8.691 19.210 1.00 60.25 105 LEU A N 1
ATOM 795 C CA . LEU A 1 105 ? -8.076 -9.949 19.419 1.00 60.25 105 LEU A CA 1
ATOM 796 C C . LEU A 1 105 ? -8.488 -10.623 18.101 1.00 60.25 105 LEU A C 1
ATOM 798 O O . LEU A 1 105 ? -9.241 -11.592 18.121 1.00 60.25 105 LEU A O 1
ATOM 802 N N . GLN A 1 106 ? -8.036 -10.112 16.953 1.00 65.81 106 GLN A N 1
ATOM 803 C CA . GLN A 1 106 ? -8.453 -10.593 15.637 1.00 65.81 106 GLN A CA 1
ATOM 804 C C . GLN A 1 106 ? -7.285 -11.174 14.853 1.00 65.81 106 GLN A C 1
ATOM 806 O O . GLN A 1 106 ? -6.234 -10.548 14.722 1.00 65.81 106 GLN A O 1
ATOM 811 N N . SER A 1 107 ? -7.513 -12.324 14.220 1.00 74.69 107 SER A N 1
ATOM 812 C CA . SER A 1 107 ? -6.692 -12.740 13.088 1.00 74.69 107 SER A CA 1
ATOM 813 C C . SER A 1 107 ? -6.886 -11.736 11.949 1.00 74.69 107 SER A C 1
ATOM 815 O O . SER A 1 107 ? -8.008 -11.543 11.472 1.00 74.69 107 SER A O 1
ATOM 817 N N . LEU A 1 108 ? -5.809 -11.074 11.524 1.00 84.50 108 LEU A N 1
ATOM 818 C CA . LEU A 1 108 ? -5.866 -10.174 10.374 1.00 84.50 108 LEU A CA 1
ATOM 819 C C . LEU A 1 108 ? -6.097 -10.984 9.085 1.00 84.50 108 LEU A C 1
ATOM 821 O O . LEU A 1 108 ? -5.437 -12.010 8.902 1.00 84.50 108 LEU A O 1
ATOM 825 N N . PRO A 1 109 ? -6.984 -10.525 8.183 1.00 88.44 109 PRO A N 1
ATOM 826 C CA . PRO A 1 109 ? -7.237 -11.196 6.908 1.00 88.44 109 PRO A CA 1
ATOM 827 C C . PRO A 1 109 ? -5.975 -11.216 6.039 1.00 88.44 109 PRO A C 1
ATOM 829 O O . PRO A 1 109 ? -5.082 -10.367 6.186 1.00 88.44 109 PRO A O 1
ATOM 832 N N . HIS A 1 110 ? -5.897 -12.150 5.089 1.00 90.56 110 HIS A N 1
ATOM 833 C CA . HIS A 1 110 ? -4.807 -12.107 4.117 1.00 90.56 110 HIS A CA 1
ATOM 834 C C . HIS A 1 110 ? -4.957 -10.885 3.211 1.00 90.56 110 HIS A C 1
ATOM 836 O O . HIS A 1 110 ? -6.064 -10.476 2.859 1.00 90.56 110 HIS A O 1
ATOM 842 N N . PHE A 1 111 ? -3.822 -10.315 2.821 1.00 93.06 111 PHE A N 1
ATOM 843 C CA . PHE A 1 111 ? -3.761 -9.194 1.895 1.00 93.06 111 PHE A CA 1
ATOM 844 C C . PHE A 1 111 ? -3.332 -9.721 0.529 1.00 93.06 111 PHE A C 1
ATOM 846 O O . PHE A 1 111 ? -2.357 -10.461 0.436 1.00 93.06 111 PHE A O 1
ATOM 853 N N . LYS A 1 112 ? -4.057 -9.366 -0.524 1.00 95.19 112 LYS A N 1
ATOM 854 C CA . LYS A 1 112 ? -3.782 -9.777 -1.901 1.00 95.19 112 LYS A CA 1
ATOM 855 C C . LYS A 1 112 ? -3.787 -8.554 -2.795 1.00 95.19 112 LYS A C 1
ATOM 857 O O . LYS A 1 112 ? -4.611 -7.660 -2.607 1.00 95.19 112 LYS A O 1
ATOM 862 N N . VAL A 1 113 ? -2.890 -8.527 -3.772 1.00 96.44 113 VAL A N 1
ATOM 863 C CA . VAL A 1 113 ? -2.775 -7.425 -4.722 1.00 96.44 113 VAL A CA 1
ATOM 864 C C . VAL A 1 113 ? -2.994 -7.930 -6.137 1.00 96.44 113 VAL A C 1
ATOM 866 O O . VAL A 1 113 ? -2.310 -8.842 -6.590 1.00 96.44 113 VAL A O 1
ATOM 869 N N . ILE A 1 114 ? -3.929 -7.307 -6.845 1.00 97.00 114 ILE A N 1
ATOM 870 C CA . ILE A 1 114 ? -4.108 -7.500 -8.280 1.00 97.00 114 ILE A CA 1
ATOM 871 C C . ILE A 1 114 ? -3.315 -6.414 -8.991 1.00 97.00 114 ILE A C 1
ATOM 873 O O . ILE A 1 114 ? -3.641 -5.227 -8.901 1.00 97.00 114 ILE A O 1
ATOM 877 N N . TYR A 1 115 ? -2.293 -6.845 -9.720 1.00 96.25 115 TYR A N 1
ATOM 878 C CA . TYR A 1 115 ? -1.489 -6.000 -10.586 1.00 96.25 115 TYR A CA 1
ATOM 879 C C . TYR A 1 115 ? -1.209 -6.757 -11.893 1.00 96.25 115 TYR A C 1
ATOM 881 O O . TYR A 1 115 ? -0.898 -7.948 -11.830 1.00 96.25 115 TYR A O 1
ATOM 889 N N . PRO A 1 116 ? -1.320 -6.125 -13.076 1.00 94.88 116 PRO A N 1
ATOM 890 C CA . PRO A 1 116 ? -1.183 -6.842 -14.341 1.00 94.88 116 PRO A CA 1
ATOM 891 C C . PRO A 1 116 ? 0.190 -7.505 -14.501 1.00 94.88 116 PRO A C 1
ATOM 893 O O . PRO A 1 116 ? 1.232 -6.867 -14.349 1.00 94.88 116 PRO A O 1
ATOM 896 N N . SER A 1 117 ? 0.200 -8.786 -14.873 1.00 93.69 117 SER A N 1
ATOM 897 C CA . SER A 1 117 ? 1.433 -9.464 -15.276 1.00 93.69 117 SER A CA 1
ATOM 898 C C . SER A 1 117 ? 1.887 -9.007 -16.664 1.00 93.69 117 SER A C 1
ATOM 900 O O . SER A 1 117 ? 1.091 -8.507 -17.464 1.00 93.69 117 SER A O 1
ATOM 902 N N . PHE A 1 118 ? 3.150 -9.279 -17.007 1.00 93.75 118 PHE A N 1
ATOM 903 C CA . PHE A 1 118 ? 3.656 -9.065 -18.367 1.00 93.75 118 PHE A CA 1
ATOM 904 C C . PHE A 1 118 ? 2.748 -9.706 -19.425 1.00 93.75 118 PHE A C 1
ATOM 906 O O . PHE A 1 118 ? 2.431 -9.074 -20.428 1.00 93.75 118 PHE A O 1
ATOM 913 N N . ARG A 1 119 ? 2.276 -10.939 -19.182 1.00 95.38 119 ARG A N 1
ATOM 914 C CA . ARG A 1 119 ? 1.383 -11.642 -20.109 1.00 95.38 119 ARG A CA 1
ATOM 915 C C . ARG A 1 119 ? 0.055 -10.908 -20.271 1.00 95.38 119 ARG A C 1
ATOM 917 O O . ARG A 1 119 ? -0.403 -10.793 -21.399 1.00 95.38 119 ARG A O 1
ATOM 924 N N . ASN A 1 120 ? -0.531 -10.398 -19.182 1.00 93.69 120 ASN A N 1
ATOM 925 C CA . ASN A 1 120 ? -1.786 -9.642 -19.251 1.00 93.69 120 ASN A CA 1
ATOM 926 C C . ASN A 1 120 ? -1.639 -8.381 -20.104 1.00 93.69 120 ASN A C 1
ATOM 928 O O . ASN A 1 120 ? -2.529 -8.080 -20.890 1.00 93.69 120 ASN A O 1
ATOM 932 N N . VAL A 1 121 ? -0.517 -7.672 -19.965 1.00 95.19 121 VAL A N 1
ATOM 933 C CA . VAL A 1 121 ? -0.234 -6.465 -20.751 1.00 95.19 121 VAL A CA 1
ATOM 934 C C . VAL A 1 121 ? 0.036 -6.824 -22.210 1.00 95.19 121 VAL A C 1
ATOM 936 O O . VAL A 1 121 ? -0.583 -6.262 -23.107 1.00 95.19 121 VAL A O 1
ATOM 939 N N . ALA A 1 122 ? 0.899 -7.809 -22.465 1.00 95.25 122 ALA A N 1
ATOM 940 C CA . ALA A 1 122 ? 1.251 -8.234 -23.817 1.00 95.25 122 ALA A CA 1
ATOM 941 C C . ALA A 1 122 ? 0.041 -8.745 -24.619 1.00 95.25 122 ALA A C 1
ATOM 943 O O . ALA A 1 122 ? -0.004 -8.543 -25.828 1.00 95.25 122 ALA A O 1
ATOM 944 N N . SER A 1 123 ? -0.936 -9.375 -23.956 1.00 94.88 123 SER A N 1
ATOM 945 C CA . SER A 1 123 ? -2.185 -9.835 -24.575 1.00 94.88 123 SER A CA 1
ATOM 946 C C . SER A 1 123 ? -3.331 -8.819 -24.511 1.00 94.88 123 SER A C 1
ATOM 948 O O . SER A 1 123 ? -4.465 -9.178 -24.822 1.00 94.88 123 SER A O 1
ATOM 950 N N . SER A 1 124 ? -3.086 -7.599 -24.028 1.00 94.38 124 SER A N 1
ATOM 951 C CA . SER A 1 124 ? -4.111 -6.556 -23.957 1.00 94.38 124 SER A CA 1
ATOM 952 C C . SER A 1 124 ? -4.361 -5.921 -25.327 1.00 94.38 124 SER A C 1
ATOM 954 O O . SER A 1 124 ? -3.568 -6.088 -26.252 1.00 94.38 124 SER A O 1
ATOM 956 N N . ILE A 1 125 ? -5.457 -5.167 -25.448 1.00 93.25 125 ILE A N 1
ATOM 957 C CA . ILE A 1 125 ? -5.830 -4.455 -26.683 1.00 93.25 125 ILE A CA 1
ATOM 958 C C . ILE A 1 125 ? -4.725 -3.476 -27.108 1.00 93.25 125 ILE A C 1
ATOM 960 O O . ILE A 1 125 ? -4.387 -3.404 -28.286 1.00 93.25 125 ILE A O 1
ATOM 964 N N . ASP A 1 126 ? -4.112 -2.789 -26.142 1.00 92.31 126 ASP A N 1
ATOM 965 C CA . ASP A 1 126 ? -3.019 -1.838 -26.376 1.00 92.31 126 ASP A CA 1
ATOM 966 C C . ASP A 1 126 ? -1.636 -2.518 -26.437 1.00 92.31 126 ASP A C 1
ATOM 968 O O . ASP A 1 126 ? -0.604 -1.861 -26.613 1.00 92.31 126 ASP A O 1
ATOM 972 N N . GLY A 1 127 ? -1.588 -3.841 -26.254 1.00 92.88 127 GLY A N 1
ATOM 973 C CA . GLY A 1 127 ? -0.357 -4.614 -26.148 1.00 92.88 127 GLY A CA 1
ATOM 974 C C . GLY A 1 127 ? 0.615 -4.025 -25.118 1.00 92.88 127 GLY A C 1
ATOM 975 O O . GLY A 1 127 ? 0.231 -3.530 -24.058 1.00 92.88 127 GLY A O 1
ATOM 976 N N . LEU A 1 128 ? 1.911 -4.041 -25.440 1.00 91.75 128 LEU A N 1
ATOM 977 C CA . LEU A 1 128 ? 2.951 -3.507 -24.551 1.00 91.75 128 LEU A CA 1
ATOM 978 C C . LEU A 1 128 ? 2.871 -1.986 -24.342 1.00 91.75 128 LEU A C 1
ATOM 980 O O . LEU A 1 128 ? 3.393 -1.500 -23.338 1.00 91.75 128 LEU A O 1
ATOM 984 N N . LEU A 1 129 ? 2.207 -1.237 -25.233 1.00 90.94 129 LEU A N 1
ATOM 985 C CA . LEU A 1 129 ? 2.050 0.215 -25.079 1.00 90.94 129 LEU A CA 1
ATOM 986 C C . LEU A 1 129 ? 1.172 0.558 -23.869 1.00 90.94 129 LEU A C 1
ATOM 988 O O . LEU A 1 129 ? 1.462 1.525 -23.164 1.00 90.94 129 LEU A O 1
ATOM 992 N 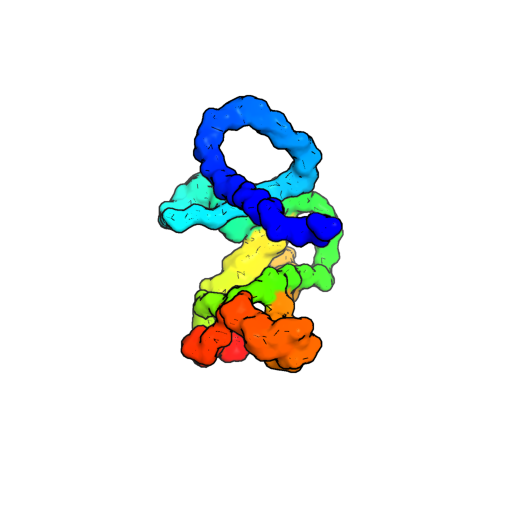N . GLY A 1 130 ? 0.188 -0.292 -23.548 1.00 87.44 130 GLY A N 1
ATOM 993 C CA . GLY A 1 130 ? -0.622 -0.167 -22.331 1.00 87.44 130 GLY A CA 1
ATOM 994 C C . GLY A 1 130 ? 0.201 -0.241 -21.036 1.00 87.44 130 GLY A C 1
ATOM 995 O O . GLY A 1 130 ? -0.204 0.289 -20.001 1.00 87.44 130 GLY A O 1
ATOM 996 N N . GLY A 1 131 ? 1.408 -0.819 -21.093 1.00 89.62 131 GLY A N 1
ATOM 997 C CA . GLY A 1 131 ? 2.344 -0.872 -19.969 1.00 89.62 131 GLY A CA 1
ATOM 998 C C . GLY A 1 131 ? 2.833 0.500 -19.494 1.00 89.62 131 GLY A C 1
ATOM 999 O O . GLY A 1 131 ? 3.220 0.635 -18.335 1.00 89.62 131 GLY A O 1
ATOM 1000 N N . GLY A 1 132 ? 2.770 1.540 -20.335 1.00 89.81 132 GLY A N 1
ATOM 1001 C CA . GLY A 1 132 ? 3.158 2.903 -19.949 1.00 89.81 132 GLY A CA 1
ATOM 1002 C C . GLY A 1 132 ? 2.310 3.481 -18.808 1.00 89.81 132 GLY A C 1
ATOM 1003 O O . GLY A 1 132 ? 2.801 4.282 -18.015 1.00 89.81 132 GLY A O 1
ATOM 1004 N N . CYS A 1 133 ? 1.062 3.025 -18.676 1.00 90.31 133 CYS A N 1
ATOM 1005 C CA . CYS A 1 133 ? 0.145 3.415 -17.604 1.00 90.31 133 CYS A CA 1
ATOM 1006 C C . CYS A 1 133 ? 0.235 2.512 -16.365 1.00 90.31 133 CYS A C 1
ATOM 1008 O O . CYS A 1 133 ? -0.550 2.682 -15.430 1.00 90.31 133 CYS A O 1
ATOM 1010 N N . LEU A 1 134 ? 1.182 1.566 -16.346 1.00 93.44 134 LEU A N 1
ATOM 1011 C CA . LEU A 1 134 ? 1.384 0.608 -15.264 1.00 93.44 134 LEU A CA 1
ATOM 1012 C C . LEU A 1 134 ? 2.757 0.791 -14.595 1.00 93.44 134 LEU A C 1
ATOM 1014 O O . LEU A 1 134 ? 3.601 -0.103 -14.659 1.00 93.44 134 LEU A O 1
ATOM 1018 N N . PRO A 1 135 ? 3.043 1.939 -13.957 1.00 94.69 135 PRO A N 1
ATOM 1019 C CA . PRO A 1 135 ? 4.366 2.201 -13.408 1.00 94.69 135 PRO A CA 1
ATOM 1020 C C . PRO A 1 135 ? 4.692 1.283 -12.218 1.00 94.69 135 PRO A C 1
ATOM 1022 O O . PRO A 1 135 ? 4.200 1.454 -11.103 1.00 94.69 135 PRO A O 1
ATOM 1025 N N . TYR A 1 136 ? 5.602 0.338 -12.452 1.00 95.81 136 TYR A N 1
ATOM 1026 C CA . TYR A 1 136 ? 6.315 -0.408 -11.418 1.00 95.81 136 TYR A CA 1
ATOM 1027 C C . TYR A 1 136 ? 7.752 -0.675 -11.876 1.00 95.81 136 TYR A C 1
ATOM 1029 O O . TYR A 1 136 ? 8.028 -1.549 -12.695 1.00 95.81 136 TYR A O 1
ATOM 1037 N N . SER A 1 137 ? 8.691 0.138 -11.388 1.00 94.62 137 SER A N 1
ATOM 1038 C CA . SER A 1 137 ? 10.076 0.090 -11.865 1.00 94.62 137 SER A CA 1
ATOM 1039 C C . SER A 1 137 ? 10.882 -1.038 -11.217 1.00 94.62 137 SER A C 1
ATOM 1041 O O . SER A 1 137 ? 10.698 -1.352 -10.039 1.00 94.62 137 SER A O 1
ATOM 1043 N N . MET A 1 138 ? 11.883 -1.560 -11.935 1.00 95.00 138 MET A N 1
ATOM 1044 C CA . MET A 1 138 ? 12.850 -2.504 -11.357 1.00 95.00 138 MET A CA 1
ATOM 1045 C C . MET A 1 138 ? 13.597 -1.932 -10.152 1.00 95.00 138 MET A C 1
ATOM 1047 O O . MET A 1 138 ? 13.813 -2.648 -9.182 1.00 95.00 138 MET A O 1
ATOM 1051 N N . LYS A 1 139 ? 13.913 -0.629 -10.151 1.00 96.62 139 LYS A N 1
ATOM 1052 C CA . LYS A 1 139 ? 14.555 0.044 -9.006 1.00 96.62 139 LYS A CA 1
ATOM 1053 C C . LYS A 1 139 ? 13.683 0.035 -7.746 1.00 96.62 139 LYS A C 1
ATOM 1055 O O . LYS A 1 139 ? 14.216 0.043 -6.641 1.00 96.62 139 LYS A O 1
ATOM 1060 N N . THR A 1 140 ? 12.362 0.080 -7.910 1.00 96.69 140 THR A N 1
ATOM 1061 C CA . THR A 1 140 ? 11.406 -0.052 -6.804 1.00 96.69 140 THR A CA 1
ATOM 1062 C C . THR A 1 140 ? 11.320 -1.512 -6.375 1.00 96.69 140 THR A C 1
ATOM 1064 O O . THR A 1 140 ? 11.441 -1.809 -5.193 1.00 96.69 140 THR A O 1
ATOM 1067 N N . HIS A 1 141 ? 11.172 -2.429 -7.336 1.00 96.44 141 HIS A N 1
ATOM 1068 C CA . HIS A 1 141 ? 11.026 -3.859 -7.075 1.00 96.44 141 HIS A CA 1
ATOM 1069 C C . HIS A 1 141 ? 12.199 -4.455 -6.287 1.00 96.44 141 HIS A C 1
ATOM 1071 O O . HIS A 1 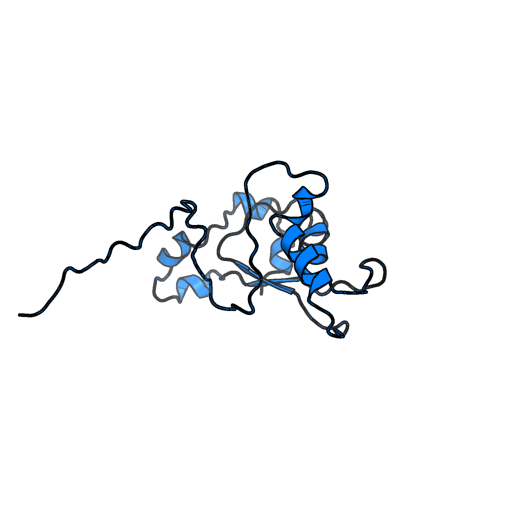141 ? 11.975 -5.164 -5.310 1.00 96.44 141 HIS A O 1
ATOM 1077 N N . THR A 1 142 ? 13.442 -4.125 -6.647 1.00 97.12 142 THR A N 1
ATOM 1078 C CA . THR A 1 142 ? 14.639 -4.668 -5.980 1.00 97.12 142 THR A CA 1
ATOM 1079 C C . THR A 1 142 ? 14.729 -4.312 -4.497 1.00 97.12 142 THR A C 1
ATOM 1081 O O . THR A 1 142 ? 15.398 -5.017 -3.747 1.00 97.12 142 THR A O 1
ATOM 1084 N N . LYS A 1 143 ? 14.038 -3.256 -4.050 1.00 96.75 143 LYS A N 1
ATOM 1085 C CA . LYS A 1 143 ? 13.961 -2.858 -2.636 1.00 96.75 143 LYS A CA 1
ATOM 1086 C C . LYS A 1 143 ? 12.895 -3.625 -1.845 1.00 96.75 143 LYS A C 1
ATOM 1088 O O . LYS A 1 143 ? 12.896 -3.552 -0.622 1.00 96.75 143 LYS A O 1
ATOM 1093 N N . GLN A 1 144 ? 11.992 -4.332 -2.527 1.00 97.44 144 GLN A N 1
ATOM 1094 C CA . GLN A 1 144 ? 10.854 -5.041 -1.934 1.00 97.44 144 GLN A CA 1
ATOM 1095 C C . GLN A 1 144 ? 10.538 -6.368 -2.659 1.00 97.44 144 GLN A C 1
ATOM 1097 O O . GLN A 1 144 ? 9.401 -6.597 -3.076 1.00 97.44 144 GLN A O 1
ATOM 1102 N N . PRO A 1 145 ? 11.502 -7.294 -2.817 1.00 96.44 145 PRO A N 1
ATOM 1103 C CA . PRO A 1 145 ? 11.270 -8.558 -3.529 1.0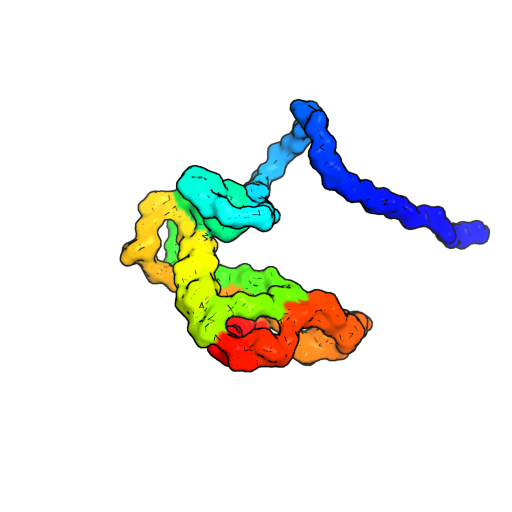0 96.44 145 PRO A CA 1
ATOM 1104 C C . PRO A 1 145 ? 10.205 -9.438 -2.853 1.00 96.44 145 PRO A C 1
ATOM 1106 O O . PRO A 1 145 ? 9.564 -10.265 -3.501 1.00 96.44 145 PRO A O 1
ATOM 1109 N N . TRP A 1 146 ? 9.969 -9.232 -1.552 1.00 97.12 146 TRP A N 1
ATOM 1110 C CA . TRP A 1 146 ? 8.903 -9.886 -0.794 1.00 97.12 146 TRP A CA 1
ATOM 1111 C C . TRP A 1 146 ? 7.508 -9.637 -1.388 1.00 97.12 146 TRP A C 1
ATOM 1113 O O . TRP A 1 146 ? 6.620 -10.473 -1.215 1.00 97.12 146 TRP A O 1
ATOM 1123 N N . PHE A 1 147 ? 7.315 -8.522 -2.103 1.00 96.88 147 PHE A N 1
ATOM 1124 C CA . PHE A 1 147 ? 6.018 -8.087 -2.614 1.00 96.88 147 PHE A CA 1
ATOM 1125 C C . PHE A 1 147 ? 5.403 -9.074 -3.614 1.00 96.88 147 PHE A C 1
ATOM 1127 O O . PHE A 1 147 ? 4.189 -9.253 -3.624 1.00 96.88 147 PHE A O 1
ATOM 1134 N N . THR A 1 148 ? 6.221 -9.800 -4.383 1.00 95.12 148 THR A N 1
ATOM 1135 C CA . THR A 1 148 ? 5.742 -10.791 -5.363 1.00 95.12 148 THR A CA 1
ATOM 1136 C C . THR A 1 148 ? 4.868 -11.876 -4.734 1.00 95.12 148 THR A C 1
ATOM 1138 O O . THR A 1 148 ? 3.964 -12.381 -5.387 1.00 95.12 148 THR A O 1
ATOM 1141 N N . LYS A 1 149 ? 5.075 -12.204 -3.449 1.00 96.50 149 LYS A N 1
ATOM 1142 C CA . LYS A 1 149 ? 4.263 -13.199 -2.723 1.00 96.50 149 LYS A CA 1
ATOM 1143 C C . LYS A 1 149 ? 2.800 -12.776 -2.540 1.00 96.50 149 LYS A C 1
ATOM 1145 O O . LYS A 1 149 ? 1.964 -13.616 -2.229 1.00 96.50 149 LYS A O 1
ATOM 1150 N N . TYR A 1 150 ? 2.514 -11.485 -2.695 1.00 95.88 150 TYR A N 1
ATOM 1151 C CA . TYR A 1 150 ? 1.194 -10.893 -2.499 1.00 95.88 150 TYR A CA 1
ATOM 1152 C C . TYR A 1 150 ? 0.453 -10.642 -3.819 1.00 95.88 150 TYR A C 1
ATOM 1154 O O . TYR A 1 150 ? -0.744 -10.356 -3.785 1.00 95.88 150 TYR A O 1
ATOM 1162 N N . LEU A 1 151 ? 1.135 -10.754 -4.964 1.00 94.62 151 LEU A N 1
ATOM 1163 C CA . LEU A 1 151 ? 0.527 -10.601 -6.286 1.00 94.62 151 LEU A CA 1
ATOM 1164 C C . LEU A 1 151 ? -0.356 -11.814 -6.622 1.00 94.62 151 LEU A C 1
ATOM 1166 O O . LEU A 1 151 ? -0.037 -12.940 -6.234 1.00 94.62 151 LEU A O 1
ATOM 1170 N N . GLN A 1 152 ? -1.486 -11.581 -7.292 1.00 86.69 152 GLN A N 1
ATOM 1171 C CA . GLN A 1 152 ? -2.392 -12.616 -7.814 1.00 86.69 152 GLN A CA 1
ATOM 1172 C C . GLN A 1 152 ? -2.339 -12.684 -9.338 1.00 86.69 152 GLN A C 1
ATOM 1174 O O . GLN A 1 152 ? -2.152 -11.617 -9.965 1.00 86.69 152 GLN A O 1
#

Secondary structure (DSSP, 8-state):
-------PPPP-------TT--------------SS---GGGGGTSHHHHHHHHHHHH------TT-EEEEE-S------SSGGGTIIIIIHHHHT--TT--GGGSPPPEEEEE---HHHHHTSTTGGGGGGGS---HHHHTT-GGGGGGB-